Protein AF-A0A9K3DBN7-F1 (afdb_monomer)

Organism: NCBI:txid797122

InterPro domains:
  IPR000719 Protein kinase domain [PF00069] (1-78)
  IPR000719 Protein kinase domain [PS50011] (1-78)
  IPR011009 Protein kinase-like domain superfamily [SSF56112] (1-80)
  IPR030616 Aurora kinase-like [PTHR24350] (1-78)

Nearest PDB structures (foldseek):
  6vpi-assembly1_A-2  TM=9.492E-01  e=8.556E-06  Homo sapiens
  3o51-assembly1_A  TM=9.232E-01  e=8.556E-06  Homo sapiens
  8guw-assembly1_C  TM=9.377E-01  e=1.598E-05  Homo sapiens
  3dj5-assembly1_A  TM=9.490E-01  e=2.006E-05  Mus musculus
  8r4v-assembly1_A  TM=9.661E-01  e=1.736E-04  Homo sapiens

Secondary structure (DSSP, 8-state):
--HHHHHHHHHHHHHHHHHSS-TT--SSHHHHHHHHHHT-----TTS-HHHHHHHHHHT-S-TTTSPPHHHHHTSHHHHSTTSS---

Solvent-accessible surface area (backbone atoms only — not comparable to full-atom values): 5271 Å² total; per-residue (Å²): 141,53,74,56,56,57,43,30,54,48,21,47,51,52,42,24,74,75,67,76,45,67,66,49,77,52,99,44,69,68,57,23,51,50,32,52,66,68,39,62,66,86,78,65,87,90,52,55,68,50,55,51,52,51,36,53,42,29,46,42,64,48,63,85,76,32,71,51,73,73,58,53,69,69,32,67,54,69,68,60,75,78,74,87,78,84,126

Foldseek 3Di:
DDQLVVLLVVLQVLCCVVPVDGQQDDPDPVSSVVCLQVLDGDDDPPDDPQSVVSSSLSSDNDSVSRDGPVVSCVGPVVVPPPPPPDD

Structure (mmCIF, N/CA/C/O backbone):
data_AF-A0A9K3DBN7-F1
#
_entry.id   AF-A0A9K3DBN7-F1
#
loop_
_atom_site.group_PDB
_atom_site.id
_atom_site.type_symbol
_atom_site.label_atom_id
_atom_site.label_alt_id
_atom_site.label_comp_id
_atom_site.label_asym_id
_atom_site.label_entity_id
_atom_site.label_seq_id
_atom_site.pdbx_PDB_ins_code
_atom_site.Cartn_x
_atom_site.Cartn_y
_atom_site.Cartn_z
_atom_site.occupancy
_atom_site.B_iso_or_equiv
_atom_site.auth_seq_id
_atom_site.auth_comp_id
_atom_site.auth_asym_id
_atom_site.auth_atom_id
_atom_site.pdbx_PDB_model_num
ATOM 1 N N . TYR A 1 1 ? 10.131 -15.501 5.740 1.00 50.38 1 TYR A N 1
ATOM 2 C CA . TYR A 1 1 ? 8.666 -15.396 5.830 1.00 50.38 1 TYR A CA 1
ATOM 3 C C . TYR A 1 1 ? 8.325 -14.627 7.084 1.00 50.38 1 TYR A C 1
ATOM 5 O O . TYR A 1 1 ? 8.723 -15.049 8.162 1.00 50.38 1 TYR A O 1
ATOM 13 N N . THR A 1 2 ? 7.706 -13.461 6.936 1.00 77.19 2 THR A N 1
ATOM 14 C CA . THR A 1 2 ? 7.333 -12.586 8.053 1.00 77.19 2 THR A CA 1
ATOM 15 C C . THR A 1 2 ? 5.877 -12.177 7.880 1.00 77.19 2 THR A C 1
ATOM 17 O O . THR A 1 2 ? 5.421 -12.001 6.754 1.00 77.19 2 THR A O 1
ATOM 20 N N . GLN A 1 3 ? 5.169 -11.985 8.992 1.00 83.25 3 GLN A N 1
ATOM 21 C CA . GLN A 1 3 ? 3.766 -11.553 9.020 1.00 83.25 3 GLN A CA 1
ATOM 22 C C . GLN A 1 3 ? 3.504 -10.309 8.146 1.00 83.25 3 GLN A C 1
ATOM 24 O O . GLN A 1 3 ? 2.446 -10.178 7.543 1.00 83.25 3 GLN A O 1
ATOM 29 N N . ALA A 1 4 ? 4.490 -9.415 8.022 1.00 84.00 4 ALA A N 1
ATOM 30 C CA . ALA A 1 4 ? 4.406 -8.221 7.180 1.00 84.00 4 ALA A CA 1
ATOM 31 C C . ALA A 1 4 ? 4.282 -8.517 5.671 1.00 84.00 4 ALA A C 1
ATOM 33 O O . ALA A 1 4 ? 3.757 -7.682 4.933 1.00 84.00 4 ALA A O 1
ATOM 34 N N . VAL A 1 5 ? 4.775 -9.667 5.195 1.00 87.38 5 VAL A N 1
ATOM 35 C CA . VAL A 1 5 ? 4.617 -10.100 3.795 1.00 87.38 5 VAL A CA 1
ATOM 36 C C . VAL A 1 5 ? 3.187 -10.574 3.547 1.00 87.38 5 VAL A C 1
ATOM 38 O O . VAL A 1 5 ? 2.593 -10.182 2.547 1.00 87.38 5 VAL A O 1
ATOM 41 N N . ASP A 1 6 ? 2.612 -11.338 4.480 1.00 90.06 6 ASP A N 1
ATOM 42 C CA . ASP A 1 6 ? 1.226 -11.815 4.377 1.00 90.06 6 ASP A CA 1
ATOM 43 C C . ASP A 1 6 ? 0.231 -10.649 4.388 1.00 90.06 6 ASP A C 1
ATOM 45 O O . ASP A 1 6 ? -0.734 -10.636 3.630 1.00 90.06 6 ASP A O 1
ATOM 49 N N . LEU A 1 7 ? 0.497 -9.622 5.198 1.00 91.31 7 LEU A N 1
ATOM 50 C CA . LEU A 1 7 ? -0.322 -8.410 5.253 1.00 91.31 7 LEU A CA 1
ATOM 51 C C . LEU A 1 7 ? -0.238 -7.574 3.971 1.00 91.31 7 LEU A C 1
ATOM 53 O O . LEU A 1 7 ? -1.240 -7.012 3.537 1.00 91.31 7 LEU A O 1
ATOM 57 N N . TRP A 1 8 ? 0.926 -7.538 3.323 1.00 91.62 8 TRP A N 1
ATOM 58 C CA . TRP A 1 8 ? 1.057 -6.894 2.017 1.00 91.62 8 TRP A CA 1
ATOM 59 C C . TRP A 1 8 ? 0.283 -7.657 0.937 1.00 91.62 8 TRP A C 1
ATOM 61 O O . TRP A 1 8 ? -0.461 -7.056 0.164 1.00 91.62 8 TRP A O 1
ATOM 71 N N . ALA A 1 9 ? 0.380 -8.991 0.931 1.00 91.38 9 ALA A N 1
ATOM 72 C CA . ALA A 1 9 ? -0.411 -9.830 0.035 1.00 91.38 9 ALA A CA 1
ATOM 73 C C . ALA A 1 9 ? -1.921 -9.656 0.276 1.00 91.38 9 ALA A C 1
ATOM 75 O O . ALA A 1 9 ? -2.688 -9.565 -0.681 1.00 91.38 9 ALA A O 1
ATOM 76 N N . LEU A 1 10 ? -2.344 -9.525 1.538 1.00 92.25 10 LEU A N 1
ATOM 77 C CA . LEU A 1 10 ? -3.725 -9.208 1.901 1.00 92.25 10 LEU A CA 1
ATOM 78 C C . LEU A 1 10 ? -4.169 -7.857 1.324 1.00 92.25 10 LEU A C 1
ATOM 80 O O . LEU A 1 10 ? -5.274 -7.768 0.798 1.00 92.25 10 LEU A O 1
ATOM 84 N N . GLY A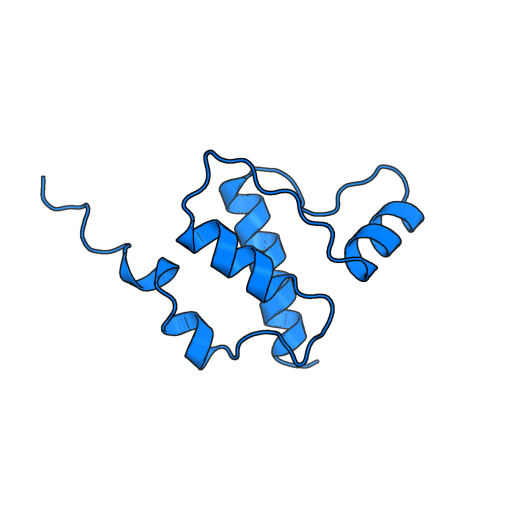 1 11 ? -3.315 -6.831 1.373 1.00 92.50 11 GLY A N 1
ATOM 85 C CA . GLY A 1 11 ? -3.582 -5.529 0.755 1.00 92.50 11 GLY A CA 1
ATOM 86 C C . GLY A 1 11 ? -3.789 -5.628 -0.757 1.00 92.50 11 GLY A C 1
ATOM 87 O O . GLY A 1 11 ? -4.733 -5.043 -1.288 1.00 92.50 11 GLY A O 1
ATOM 88 N N . CYS A 1 12 ? -2.965 -6.426 -1.443 1.00 92.75 12 CYS A N 1
ATOM 89 C CA . CYS A 1 12 ? -3.107 -6.674 -2.879 1.00 92.75 12 CYS A CA 1
ATOM 90 C C . CYS A 1 12 ? -4.445 -7.346 -3.210 1.00 92.75 12 CYS A C 1
ATOM 92 O O . CYS A 1 12 ? -5.153 -6.884 -4.104 1.00 92.75 12 CYS A O 1
ATOM 94 N N . VAL A 1 13 ? -4.815 -8.390 -2.461 1.00 92.94 13 VAL A N 1
ATOM 95 C CA . VAL A 1 13 ? -6.092 -9.099 -2.646 1.00 92.94 13 VAL A CA 1
ATOM 96 C C . VAL A 1 13 ? -7.278 -8.189 -2.326 1.00 92.94 13 VAL A C 1
ATOM 98 O O . VAL A 1 13 ? -8.246 -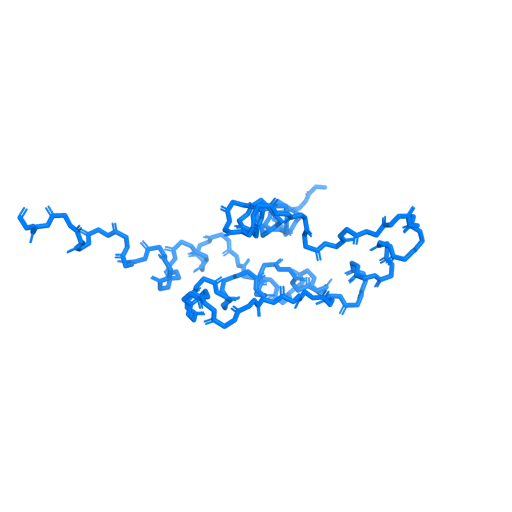8.163 -3.076 1.00 92.94 13 VAL A O 1
ATOM 101 N N . ALA A 1 14 ? -7.213 -7.404 -1.248 1.00 91.31 14 ALA A N 1
ATOM 102 C CA . ALA A 1 14 ? -8.276 -6.469 -0.884 1.00 91.31 14 ALA A CA 1
ATOM 103 C C . ALA A 1 14 ? -8.499 -5.402 -1.967 1.00 91.31 14 ALA A C 1
ATOM 105 O O . ALA A 1 14 ? -9.644 -5.119 -2.321 1.00 91.31 14 ALA A O 1
ATOM 106 N N . TYR A 1 15 ? -7.420 -4.852 -2.535 1.00 92.31 15 TYR A N 1
ATOM 107 C CA . TYR A 1 15 ? -7.513 -3.932 -3.668 1.00 92.31 15 TYR A CA 1
ATOM 108 C C . TYR A 1 15 ? -8.154 -4.607 -4.884 1.00 92.31 15 TYR A C 1
ATOM 110 O O . TYR A 1 15 ? -9.056 -4.041 -5.495 1.00 92.31 15 TYR A O 1
ATOM 118 N N . GLU A 1 16 ? -7.739 -5.828 -5.218 1.00 92.62 16 GLU A N 1
ATOM 119 C CA . GLU A 1 16 ? -8.286 -6.563 -6.360 1.00 92.62 16 GLU A CA 1
ATOM 120 C C . GLU A 1 16 ? -9.779 -6.877 -6.194 1.00 92.62 16 GLU A C 1
ATOM 122 O O . GLU A 1 16 ? -10.541 -6.726 -7.145 1.00 92.62 16 GLU A O 1
ATOM 127 N N . LEU A 1 17 ? -10.225 -7.222 -4.985 1.00 90.44 17 LEU A N 1
ATOM 128 C CA . LEU A 1 17 ? -11.639 -7.468 -4.691 1.00 90.44 17 LEU A CA 1
ATOM 129 C C . LEU A 1 17 ? -12.504 -6.208 -4.820 1.00 90.44 17 LEU A C 1
ATOM 131 O O . LEU A 1 17 ? -13.656 -6.305 -5.234 1.00 90.44 17 LEU A O 1
ATOM 135 N N . LEU A 1 18 ? -11.965 -5.039 -4.470 1.00 88.19 18 LEU A N 1
ATOM 136 C CA . LEU A 1 18 ? -12.698 -3.771 -4.537 1.00 88.19 18 LEU A CA 1
ATOM 137 C C . LEU A 1 18 ? -12.669 -3.147 -5.937 1.00 88.19 18 LEU A C 1
ATOM 139 O O . LEU A 1 18 ? -13.650 -2.542 -6.357 1.00 88.19 18 LEU A O 1
ATOM 143 N N . MET A 1 19 ? -11.557 -3.289 -6.659 1.00 88.06 19 MET A N 1
ATOM 144 C CA . MET A 1 19 ? -11.315 -2.586 -7.925 1.00 88.06 19 MET A CA 1
ATOM 145 C C . MET A 1 19 ? -11.442 -3.484 -9.157 1.00 88.06 19 MET A C 1
ATOM 147 O O . MET A 1 19 ? -11.476 -2.979 -10.278 1.00 88.06 19 MET A O 1
ATOM 151 N N . GLY A 1 20 ? -11.424 -4.807 -8.980 1.00 88.12 20 GLY A N 1
ATOM 152 C CA . GLY A 1 20 ? -11.398 -5.785 -10.071 1.00 88.12 20 GLY A CA 1
ATOM 153 C C . GLY A 1 20 ? -10.104 -5.781 -10.896 1.00 88.12 20 GLY A C 1
ATOM 154 O O . GLY A 1 20 ? -10.070 -6.355 -11.983 1.00 88.12 20 GLY A O 1
ATOM 155 N N . ARG A 1 21 ? -9.047 -5.107 -10.427 1.00 87.50 21 ARG A N 1
ATOM 156 C CA . ARG A 1 21 ? -7.743 -5.007 -11.101 1.00 87.50 21 ARG A CA 1
ATOM 157 C C . ARG A 1 21 ? -6.606 -5.011 -10.086 1.00 87.50 21 ARG A C 1
ATOM 159 O O . ARG A 1 21 ? -6.801 -4.606 -8.946 1.00 87.50 21 ARG A O 1
ATOM 166 N N . SER A 1 22 ? -5.412 -5.417 -10.513 1.00 88.31 22 SER A N 1
ATOM 167 C CA . SER A 1 22 ? -4.221 -5.420 -9.654 1.00 88.31 22 SER A CA 1
ATOM 168 C C . SER A 1 22 ? -3.722 -3.991 -9.363 1.00 88.31 22 SER A C 1
ATOM 170 O O . SER A 1 22 ? -3.741 -3.154 -10.271 1.00 88.31 22 SER A O 1
ATOM 172 N N . PRO A 1 23 ? -3.242 -3.701 -8.134 1.00 86.62 23 PRO A N 1
ATOM 173 C CA . PRO A 1 23 ? -2.792 -2.360 -7.741 1.00 86.62 23 PRO A CA 1
ATOM 174 C C . PRO A 1 23 ? -1.558 -1.853 -8.500 1.00 86.62 23 PRO A C 1
ATOM 176 O O . PRO A 1 23 ? -1.402 -0.646 -8.648 1.00 86.62 23 PRO A O 1
ATOM 179 N N . PHE A 1 24 ? -0.699 -2.749 -8.998 1.00 87.56 24 PHE A N 1
ATOM 180 C CA . PHE A 1 24 ? 0.584 -2.396 -9.627 1.00 87.56 24 PHE A CA 1
ATOM 181 C C . PHE A 1 24 ? 0.716 -2.907 -11.068 1.00 87.56 24 PHE A C 1
ATO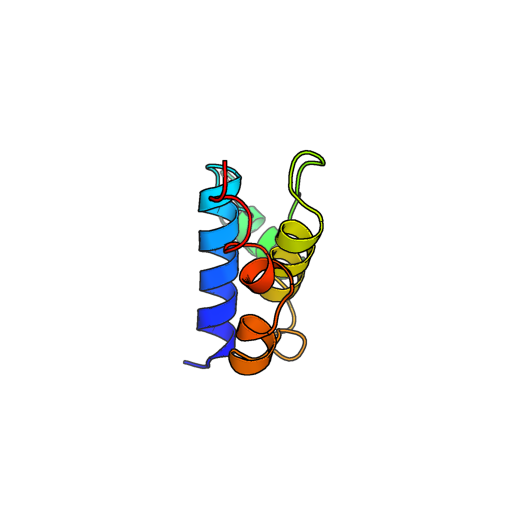M 183 O O . PHE A 1 24 ? 1.824 -3.118 -11.554 1.00 87.56 24 PHE A O 1
ATOM 190 N N . TYR A 1 25 ? -0.398 -3.152 -11.761 1.00 83.56 25 TYR A N 1
ATOM 191 C CA . TYR A 1 25 ? -0.352 -3.729 -13.103 1.00 83.56 25 TYR A CA 1
ATOM 192 C C . TYR A 1 25 ? 0.356 -2.810 -14.110 1.00 83.56 25 TYR A C 1
ATOM 194 O O . TYR A 1 25 ? -0.074 -1.683 -14.354 1.00 83.56 25 TYR A O 1
ATOM 202 N N . SER A 1 26 ? 1.397 -3.335 -14.755 1.00 84.06 26 SER A N 1
ATOM 203 C CA . SER A 1 26 ? 2.043 -2.728 -15.914 1.00 84.06 26 SER A CA 1
ATOM 204 C C . SER A 1 26 ? 2.437 -3.814 -16.922 1.00 84.06 26 SER A C 1
ATOM 206 O O . SER A 1 26 ? 2.793 -4.921 -16.511 1.00 84.06 26 SER A O 1
ATOM 208 N N . PRO A 1 27 ? 2.405 -3.532 -18.239 1.00 85.94 27 PRO A N 1
ATOM 209 C CA . PRO A 1 27 ? 2.895 -4.463 -19.257 1.00 85.94 27 PRO A CA 1
ATOM 210 C C . PRO A 1 27 ? 4.402 -4.745 -19.150 1.00 85.94 27 PRO A C 1
ATOM 212 O O . PRO A 1 27 ? 4.864 -5.761 -19.665 1.00 85.94 27 PRO A O 1
ATOM 215 N N . ASP A 1 28 ? 5.165 -3.870 -18.489 1.00 91.31 28 ASP A N 1
ATOM 216 C CA . ASP A 1 28 ? 6.590 -4.066 -18.223 1.00 91.31 28 ASP A CA 1
ATOM 217 C C . ASP A 1 28 ? 6.814 -4.524 -16.763 1.00 91.31 28 ASP A C 1
ATOM 219 O O . ASP A 1 28 ? 6.459 -3.800 -15.820 1.00 91.31 28 ASP A O 1
ATOM 223 N N . PRO A 1 29 ? 7.428 -5.703 -16.538 1.00 88.44 29 PRO A N 1
ATOM 224 C CA . PRO A 1 29 ? 7.805 -6.167 -15.206 1.00 88.44 29 PRO A CA 1
ATOM 225 C C . PRO A 1 29 ? 8.705 -5.190 -14.440 1.00 88.44 29 PRO A C 1
ATOM 227 O O . PRO A 1 29 ? 8.581 -5.082 -13.219 1.00 88.44 29 PRO A O 1
ATOM 230 N N . ALA A 1 30 ? 9.587 -4.456 -15.127 1.00 90.19 30 ALA A N 1
ATOM 231 C CA . ALA A 1 30 ? 10.463 -3.480 -14.481 1.00 90.19 30 ALA A CA 1
ATOM 232 C C . ALA A 1 30 ? 9.659 -2.303 -13.912 1.00 90.19 30 ALA A C 1
ATOM 234 O 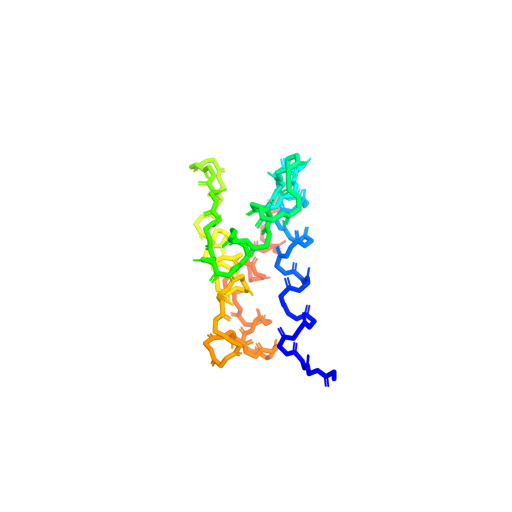O . ALA A 1 30 ? 9.879 -1.895 -12.772 1.00 90.19 30 ALA A O 1
ATOM 235 N N . MET A 1 31 ? 8.674 -1.816 -14.669 1.00 88.12 31 MET A N 1
ATOM 236 C CA . MET A 1 31 ? 7.746 -0.776 -14.219 1.00 88.12 31 MET A CA 1
ATOM 237 C C . MET A 1 31 ? 6.874 -1.260 -13.059 1.00 88.12 31 MET A C 1
ATOM 239 O O . MET A 1 31 ? 6.708 -0.536 -12.084 1.00 88.12 31 MET A O 1
ATOM 243 N N . THR A 1 32 ? 6.380 -2.501 -13.117 1.00 88.44 32 THR A N 1
ATOM 244 C CA . THR A 1 32 ? 5.632 -3.119 -12.005 1.00 88.44 32 THR A CA 1
ATOM 245 C C . THR A 1 32 ? 6.467 -3.120 -10.724 1.00 88.44 32 THR A C 1
ATOM 247 O O . THR A 1 32 ? 6.002 -2.698 -9.667 1.00 88.44 32 THR A O 1
ATOM 250 N N . TYR A 1 33 ? 7.731 -3.542 -10.818 1.00 87.94 33 TYR A N 1
ATOM 251 C CA . TYR A 1 33 ? 8.650 -3.546 -9.683 1.00 87.94 33 TYR A CA 1
ATOM 252 C C . TYR A 1 33 ? 8.900 -2.134 -9.139 1.00 87.94 33 TYR A C 1
ATOM 254 O O . TYR A 1 33 ? 8.865 -1.928 -7.928 1.00 87.94 33 TYR A O 1
ATOM 262 N N . GLN A 1 34 ? 9.080 -1.143 -10.015 1.00 89.19 34 GLN A N 1
ATOM 263 C CA . GLN A 1 34 ? 9.227 0.256 -9.609 1.00 89.19 34 GLN A CA 1
ATOM 264 C C . GLN A 1 34 ? 7.982 0.790 -8.894 1.00 89.19 34 GLN A C 1
ATOM 266 O O . GLN A 1 34 ? 8.122 1.451 -7.869 1.00 89.19 34 GLN A O 1
ATOM 271 N N . SER A 1 35 ? 6.777 0.475 -9.374 1.00 87.50 35 SER A N 1
ATOM 272 C CA . SER A 1 35 ? 5.525 0.869 -8.718 1.00 87.50 35 SER A CA 1
ATOM 273 C C . SER A 1 35 ? 5.373 0.231 -7.336 1.00 87.50 35 SER A C 1
ATOM 275 O O . SER A 1 35 ? 4.981 0.913 -6.390 1.00 87.50 35 SER A O 1
ATOM 277 N N . ILE A 1 36 ? 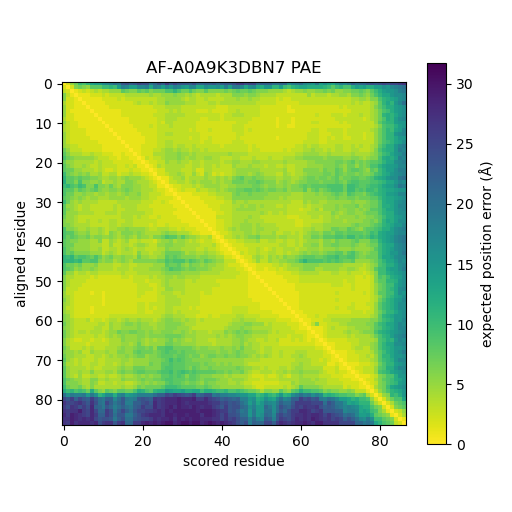5.760 -1.042 -7.192 1.00 88.69 36 ILE A N 1
ATOM 278 C CA . ILE A 1 36 ? 5.789 -1.732 -5.893 1.00 88.69 36 ILE A CA 1
ATOM 279 C C . ILE A 1 36 ? 6.770 -1.041 -4.940 1.00 88.69 36 ILE A C 1
ATOM 281 O O . ILE A 1 36 ? 6.422 -0.776 -3.791 1.00 88.69 36 ILE A O 1
ATOM 285 N N . MET A 1 37 ? 7.982 -0.719 -5.403 1.00 87.19 37 MET A N 1
ATOM 286 C CA . MET A 1 37 ? 8.982 -0.027 -4.580 1.00 87.19 37 MET A CA 1
ATOM 287 C C . MET A 1 37 ? 8.558 1.395 -4.203 1.00 87.19 37 MET A C 1
ATOM 289 O O . MET A 1 37 ? 8.872 1.853 -3.107 1.00 87.19 37 MET A O 1
ATOM 293 N N . ALA A 1 38 ? 7.856 2.089 -5.098 1.00 87.06 38 ALA A N 1
ATOM 294 C CA . ALA A 1 38 ? 7.346 3.432 -4.858 1.00 87.06 38 ALA A CA 1
ATOM 295 C C . ALA A 1 38 ? 6.112 3.451 -3.939 1.00 87.06 38 ALA A C 1
ATOM 297 O O . ALA A 1 38 ? 5.805 4.498 -3.376 1.00 87.06 38 ALA A O 1
ATOM 298 N N . GLY A 1 39 ? 5.392 2.330 -3.804 1.00 84.19 39 GLY A N 1
ATOM 299 C CA . GLY A 1 39 ? 4.109 2.284 -3.095 1.00 84.19 39 GLY A CA 1
ATOM 300 C C . GLY A 1 39 ? 3.019 3.098 -3.790 1.00 84.19 39 GLY A C 1
ATOM 301 O O . GLY A 1 39 ? 2.087 3.571 -3.143 1.00 84.19 39 GLY A O 1
ATOM 302 N N . SER A 1 40 ? 3.139 3.313 -5.103 1.00 82.69 40 SER A N 1
ATOM 303 C CA . SER A 1 40 ? 2.221 4.158 -5.863 1.00 82.69 40 SER A CA 1
ATOM 304 C C . SER A 1 40 ? 0.933 3.406 -6.204 1.00 82.69 40 SER A C 1
ATOM 306 O O . SER A 1 40 ? 0.791 2.826 -7.278 1.00 82.69 40 SER A O 1
ATOM 308 N N . VAL A 1 41 ? -0.022 3.430 -5.275 1.00 87.25 41 VAL A N 1
ATOM 309 C CA . VAL A 1 41 ? -1.357 2.840 -5.442 1.00 87.25 41 VAL A CA 1
ATOM 310 C C . VAL A 1 41 ? -2.374 3.943 -5.706 1.00 87.25 41 VAL A C 1
ATOM 312 O O . VAL A 1 41 ? -2.478 4.902 -4.946 1.00 87.25 41 VAL A O 1
ATOM 315 N N . THR A 1 42 ? -3.157 3.806 -6.775 1.00 86.94 42 THR A N 1
ATOM 316 C CA . THR A 1 42 ? -4.259 4.730 -7.074 1.00 86.94 42 THR A CA 1
ATOM 317 C C . THR A 1 42 ? -5.586 4.130 -6.630 1.00 86.94 42 THR A C 1
ATOM 319 O O . THR A 1 42 ? -5.980 3.062 -7.107 1.00 86.94 42 THR A O 1
ATOM 322 N N . ILE A 1 43 ? -6.289 4.840 -5.750 1.00 87.12 43 ILE A N 1
ATOM 323 C CA . ILE A 1 43 ? -7.617 4.479 -5.249 1.00 87.12 43 ILE A CA 1
ATOM 324 C C . ILE A 1 43 ? -8.618 5.514 -5.793 1.00 87.12 43 ILE A C 1
ATOM 326 O O . ILE A 1 43 ? -8.380 6.707 -5.614 1.00 87.12 43 ILE A O 1
ATOM 330 N N . PRO A 1 44 ? -9.683 5.101 -6.505 1.00 86.12 44 PRO A N 1
ATOM 331 C CA . PRO A 1 44 ? -10.725 6.011 -6.968 1.00 86.12 44 PRO A CA 1
ATOM 332 C C . PRO A 1 44 ? -11.561 6.551 -5.798 1.00 86.12 44 PRO A C 1
ATOM 334 O O . PRO A 1 44 ? -11.677 5.909 -4.756 1.00 86.12 44 PRO A O 1
ATOM 337 N N . GLU A 1 45 ? -12.172 7.719 -5.998 1.00 84.44 45 GLU A N 1
ATOM 338 C CA . GLU A 1 45 ? -12.968 8.425 -4.978 1.00 84.44 45 GLU A CA 1
ATOM 339 C C . GLU A 1 45 ? -14.247 7.673 -4.567 1.00 84.44 45 GLU A C 1
ATOM 341 O O . GLU A 1 45 ? -14.783 7.913 -3.490 1.00 84.44 45 GLU A O 1
ATOM 346 N N . ASP A 1 46 ? -14.702 6.725 -5.391 1.00 86.38 46 ASP A N 1
ATOM 347 C CA . ASP A 1 46 ? -15.898 5.911 -5.138 1.00 86.38 46 ASP A CA 1
ATOM 348 C C . ASP A 1 46 ? -15.714 4.885 -4.003 1.00 86.38 46 ASP A C 1
ATOM 350 O O . ASP A 1 46 ? -16.675 4.250 -3.560 1.00 86.38 46 ASP A O 1
ATOM 354 N N . VAL A 1 47 ? -14.482 4.682 -3.530 1.00 86.38 47 VAL A N 1
ATOM 355 C CA . VAL A 1 47 ? -14.179 3.735 -2.454 1.00 86.38 47 VAL A CA 1
ATOM 356 C C . VAL A 1 47 ? -14.305 4.410 -1.098 1.00 86.38 47 VAL A C 1
ATOM 358 O O . VAL A 1 47 ? -13.815 5.514 -0.881 1.00 86.38 47 VAL A O 1
ATOM 361 N N . SER A 1 48 ? -14.934 3.711 -0.149 1.00 89.19 48 SER A N 1
ATOM 362 C CA . SER A 1 48 ? -15.069 4.207 1.222 1.00 89.19 48 SER A CA 1
ATOM 363 C C . SER A 1 48 ? -13.706 4.582 1.804 1.00 89.19 48 SER A C 1
ATOM 365 O O . SER A 1 48 ? -12.748 3.813 1.671 1.00 89.19 48 SER A O 1
ATOM 367 N N . THR A 1 49 ? -13.649 5.703 2.518 1.00 89.56 49 THR A N 1
ATOM 368 C CA . THR A 1 49 ? -12.430 6.207 3.167 1.00 89.56 49 THR A CA 1
ATOM 369 C C . THR A 1 49 ? -11.744 5.145 4.023 1.00 89.56 49 THR A C 1
ATOM 371 O O . THR A 1 49 ? -10.530 4.998 3.950 1.00 89.56 49 THR A O 1
ATOM 374 N N . ASP A 1 50 ? -12.517 4.339 4.755 1.00 90.25 50 ASP A N 1
ATOM 375 C CA . ASP A 1 50 ? -11.992 3.286 5.632 1.00 90.25 50 ASP A CA 1
ATOM 376 C C . ASP A 1 50 ? -11.326 2.143 4.852 1.00 90.25 50 ASP A C 1
ATOM 378 O O . ASP A 1 50 ? -10.345 1.557 5.308 1.00 90.25 50 ASP A O 1
ATOM 382 N N . ALA A 1 51 ? -11.853 1.805 3.673 1.00 89.62 51 ALA A N 1
ATOM 383 C CA . ALA A 1 51 ? -11.257 0.794 2.802 1.00 89.62 51 ALA A CA 1
ATOM 384 C C . ALA A 1 51 ? -9.987 1.320 2.131 1.00 89.62 51 ALA A C 1
ATOM 386 O O . ALA A 1 51 ? -8.996 0.598 2.029 1.00 89.62 51 ALA A O 1
ATOM 387 N N . ALA A 1 52 ? -10.015 2.583 1.697 1.00 91.06 52 ALA A N 1
ATOM 388 C CA . ALA A 1 52 ? -8.859 3.246 1.116 1.00 91.06 52 ALA A CA 1
ATOM 389 C C . ALA A 1 52 ? -7.699 3.313 2.121 1.00 91.06 52 ALA A C 1
ATOM 391 O O . ALA A 1 52 ? -6.583 2.907 1.800 1.00 91.06 52 ALA A O 1
ATOM 392 N N . ASP A 1 53 ? -7.983 3.738 3.353 1.00 91.75 53 ASP A N 1
ATOM 393 C CA . ASP A 1 53 ? -7.014 3.825 4.448 1.00 91.75 53 ASP A CA 1
ATOM 394 C C . ASP A 1 53 ? -6.403 2.460 4.799 1.00 91.75 53 ASP A C 1
ATOM 396 O O . ASP A 1 53 ? -5.179 2.322 4.904 1.00 91.75 53 ASP A O 1
ATOM 400 N N . LEU A 1 54 ? -7.237 1.414 4.867 1.00 91.75 54 LEU A N 1
ATOM 401 C CA . LEU A 1 54 ? -6.775 0.046 5.097 1.00 91.75 54 LEU A CA 1
ATOM 402 C C . LEU A 1 54 ? -5.806 -0.418 4.001 1.00 91.75 54 LEU A C 1
ATOM 404 O O . LEU A 1 54 ? -4.738 -0.951 4.302 1.00 91.75 54 LEU A O 1
ATOM 408 N N . ILE A 1 55 ? -6.173 -0.230 2.731 1.00 92.19 55 ILE A N 1
ATOM 409 C CA . ILE A 1 55 ? -5.355 -0.657 1.591 1.00 92.19 55 ILE A CA 1
ATOM 410 C C . ILE A 1 55 ? -4.018 0.088 1.573 1.00 92.19 55 ILE A C 1
ATOM 412 O O . ILE A 1 55 ? -2.977 -0.549 1.409 1.00 92.19 55 ILE A O 1
ATOM 416 N N . LEU A 1 56 ? -4.030 1.412 1.751 1.00 91.44 56 LEU A N 1
ATOM 417 C CA . LEU A 1 56 ? -2.812 2.227 1.742 1.00 91.44 56 LEU A CA 1
ATOM 418 C C . LEU A 1 56 ? -1.870 1.829 2.882 1.00 91.44 56 LEU A C 1
ATOM 420 O O . LEU A 1 56 ? -0.670 1.688 2.660 1.00 91.44 56 LEU A O 1
ATOM 424 N N . SER A 1 57 ? -2.417 1.548 4.065 1.00 91.38 57 SER A N 1
ATOM 425 C CA . SER A 1 57 ? -1.643 1.085 5.222 1.00 91.38 57 SER A CA 1
ATOM 426 C C . SER A 1 57 ? -1.010 -0.297 5.008 1.00 91.38 57 SER A C 1
ATOM 428 O O . SER A 1 57 ? 0.097 -0.565 5.476 1.00 91.38 57 SER A O 1
ATOM 430 N N . LEU A 1 58 ? -1.703 -1.201 4.307 1.00 91.31 58 LEU A N 1
ATOM 431 C CA . LEU A 1 58 ? -1.206 -2.547 3.996 1.00 91.31 58 LEU A CA 1
ATOM 432 C C . LEU A 1 58 ? -0.155 -2.554 2.880 1.00 91.31 58 LEU A C 1
ATOM 434 O O . LEU A 1 58 ? 0.782 -3.358 2.916 1.00 91.31 58 LEU A O 1
ATOM 438 N N . LEU A 1 59 ? -0.310 -1.669 1.894 1.00 92.06 59 LEU A N 1
ATOM 439 C CA . LEU A 1 59 ? 0.565 -1.552 0.727 1.00 92.06 59 LEU A CA 1
ATOM 440 C C . LEU A 1 59 ? 1.735 -0.578 0.935 1.00 92.06 59 LEU A C 1
ATOM 442 O O . LEU A 1 59 ? 2.428 -0.248 -0.027 1.00 9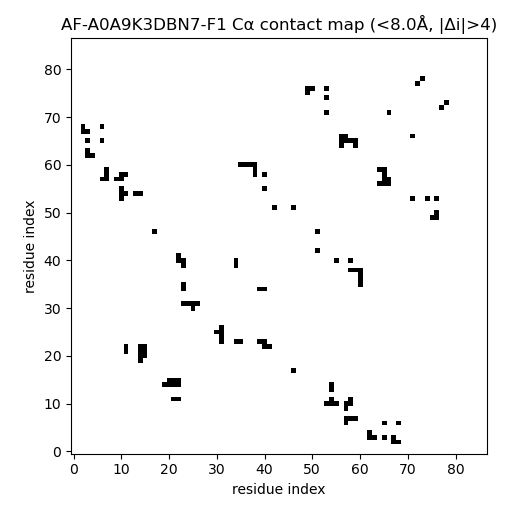2.06 59 LEU A O 1
ATOM 446 N N . ASP A 1 60 ? 2.011 -0.186 2.182 1.00 90.38 60 ASP A N 1
ATOM 447 C CA . ASP A 1 60 ? 3.172 0.634 2.526 1.00 90.38 60 ASP A CA 1
ATOM 448 C C . ASP A 1 60 ? 4.490 -0.078 2.120 1.00 90.38 60 ASP A C 1
ATOM 450 O O . ASP A 1 60 ? 4.697 -1.261 2.459 1.00 90.38 60 ASP A O 1
ATOM 454 N N . PRO A 1 61 ? 5.406 0.599 1.394 1.00 86.94 61 PRO A N 1
ATOM 455 C CA . PRO A 1 61 ? 6.710 0.048 1.017 1.00 86.94 61 PRO A CA 1
ATOM 456 C C . PRO A 1 61 ? 7.548 -0.398 2.216 1.00 86.94 61 PRO A C 1
ATOM 458 O O . PRO A 1 61 ? 8.299 -1.372 2.130 1.00 86.94 61 PRO A O 1
ATOM 461 N N . SER A 1 62 ? 7.411 0.298 3.343 1.00 87.56 62 SER A N 1
ATOM 462 C CA . SER A 1 62 ? 8.120 0.036 4.583 1.00 87.56 62 SER A CA 1
ATOM 463 C C . SER A 1 62 ? 7.407 -1.057 5.388 1.00 87.56 62 SER A C 1
ATOM 465 O O . SER A 1 62 ? 6.334 -0.830 5.951 1.00 87.56 62 SER A O 1
ATOM 467 N N . PRO A 1 63 ? 7.998 -2.257 5.535 1.00 84.81 63 PRO A N 1
ATOM 468 C CA . PRO A 1 63 ? 7.366 -3.346 6.276 1.00 84.81 63 PRO A CA 1
ATOM 469 C C . PRO A 1 63 ? 7.196 -3.043 7.771 1.00 84.81 63 PRO A C 1
ATOM 471 O O . PRO A 1 63 ? 6.362 -3.673 8.412 1.00 84.81 63 PRO A O 1
ATOM 474 N N . SER A 1 64 ? 7.969 -2.105 8.331 1.00 85.81 64 SER A N 1
ATOM 475 C CA . SER A 1 64 ? 7.846 -1.678 9.730 1.00 85.81 64 SER A CA 1
ATOM 476 C C . SER A 1 64 ? 6.709 -0.686 9.968 1.00 85.81 64 SER A C 1
ATOM 478 O O . SER A 1 64 ? 6.271 -0.549 11.105 1.00 85.81 64 SER A O 1
ATOM 480 N N . SER A 1 65 ? 6.257 0.011 8.922 1.00 86.38 65 SER A N 1
ATOM 481 C CA . SER A 1 65 ? 5.118 0.934 8.995 1.00 86.38 65 SER A CA 1
ATOM 482 C C . SER A 1 65 ? 3.779 0.206 8.872 1.00 86.38 65 SER A C 1
ATOM 484 O O . SER A 1 65 ? 2.749 0.739 9.278 1.00 86.38 65 SER A O 1
ATOM 486 N N . ARG A 1 66 ? 3.789 -1.025 8.341 1.00 89.25 66 ARG A N 1
ATOM 487 C CA . ARG A 1 66 ? 2.579 -1.836 8.175 1.00 89.25 66 ARG A CA 1
ATOM 488 C C . ARG A 1 66 ? 1.962 -2.174 9.536 1.00 89.25 66 ARG A C 1
ATOM 490 O O . ARG A 1 66 ? 2.694 -2.508 10.473 1.00 89.25 66 ARG A O 1
ATOM 497 N N . PRO A 1 67 ? 0.622 -2.146 9.655 1.00 88.38 67 PRO A N 1
ATOM 498 C CA . PRO A 1 67 ? -0.051 -2.520 10.892 1.00 88.38 67 PRO A CA 1
ATOM 499 C C . PRO A 1 67 ? 0.231 -3.985 11.229 1.00 88.38 67 PRO A C 1
ATOM 501 O O . PRO A 1 67 ? 0.469 -4.801 10.347 1.00 88.38 67 PRO A O 1
ATOM 504 N N . SER A 1 68 ? 0.167 -4.354 12.504 1.00 88.00 68 SER A N 1
ATOM 505 C CA . SER A 1 68 ? 0.127 -5.766 12.886 1.00 88.00 68 SER A CA 1
ATOM 506 C C . SER A 1 68 ? -1.258 -6.356 12.605 1.00 88.00 68 SER A C 1
ATOM 508 O O . SER A 1 68 ? -2.253 -5.637 12.508 1.00 88.00 68 SER A O 1
ATOM 510 N N . LEU A 1 69 ? -1.356 -7.685 12.553 1.00 85.31 69 LEU A N 1
ATOM 511 C CA . LEU A 1 69 ? -2.641 -8.372 12.377 1.00 85.31 69 LEU A CA 1
ATOM 512 C C . LEU A 1 69 ? -3.658 -8.029 13.488 1.00 85.31 69 LEU A C 1
ATOM 514 O O . LEU A 1 69 ? -4.853 -7.928 13.225 1.00 85.31 69 LEU A O 1
ATOM 518 N N . SER A 1 70 ? -3.194 -7.803 14.721 1.00 85.38 70 SER A N 1
ATOM 519 C CA . SER A 1 70 ? -4.056 -7.381 15.832 1.00 85.38 70 SER A CA 1
ATOM 520 C C . SER A 1 70 ? -4.617 -5.969 15.635 1.00 85.38 70 SER A C 1
ATOM 522 O O . SER A 1 70 ? -5.812 -5.748 15.848 1.00 85.38 70 SER A O 1
ATOM 524 N N . SER A 1 71 ? -3.786 -5.029 15.178 1.00 85.88 71 SER A N 1
ATOM 525 C CA . SER A 1 71 ? -4.224 -3.673 14.831 1.00 85.88 71 SER A CA 1
ATOM 526 C C . SER A 1 71 ? -5.173 -3.676 13.633 1.00 85.88 71 SER A C 1
ATOM 528 O O . SER A 1 71 ? -6.192 -2.991 13.659 1.00 85.88 71 SER A O 1
ATOM 530 N N . LEU A 1 72 ? -4.891 -4.509 12.627 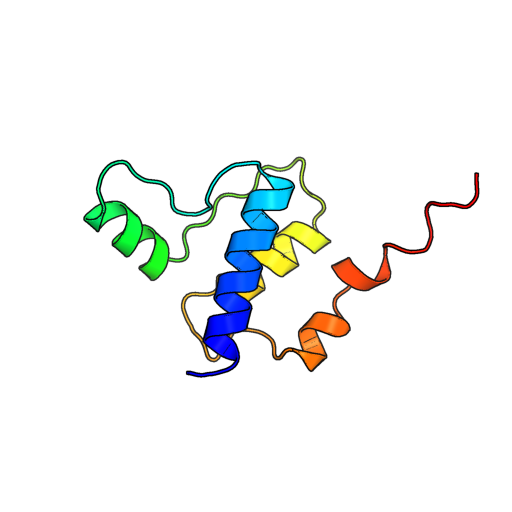1.00 87.19 72 LEU A N 1
ATOM 531 C CA . LEU A 1 72 ? -5.728 -4.679 11.440 1.00 87.19 72 LEU A CA 1
ATOM 532 C C . LEU A 1 72 ? -7.139 -5.162 11.794 1.00 87.19 72 LEU A C 1
ATOM 534 O O . LEU A 1 72 ? -8.119 -4.611 11.306 1.00 87.19 72 LEU A O 1
ATOM 538 N N . HIS A 1 73 ? -7.265 -6.144 12.688 1.00 84.00 73 HIS A N 1
ATOM 539 C CA . HIS A 1 73 ? -8.574 -6.647 13.116 1.00 84.00 73 HIS A CA 1
ATOM 540 C C . HIS A 1 73 ? -9.412 -5.586 13.852 1.00 84.00 73 HIS A C 1
ATOM 542 O O . HIS A 1 73 ? -10.638 -5.655 13.871 1.00 84.00 73 HIS A O 1
ATOM 548 N N . SER A 1 74 ? -8.753 -4.579 14.429 1.00 85.69 74 SER A N 1
ATOM 549 C CA . SER A 1 74 ? -9.399 -3.473 15.144 1.0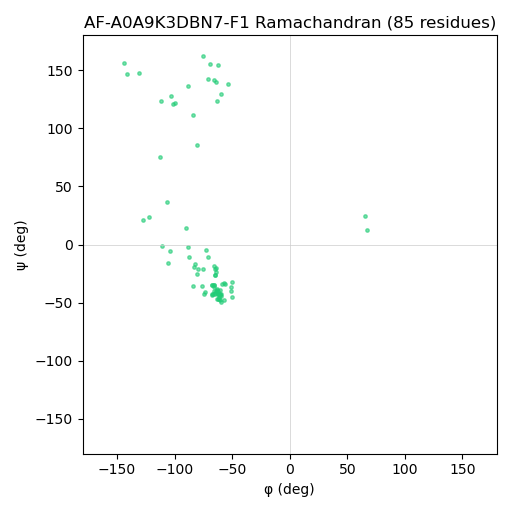0 85.69 74 SER A CA 1
ATOM 550 C C . SER A 1 74 ? -9.760 -2.296 14.223 1.00 85.69 74 SER A C 1
ATOM 552 O O . SER A 1 74 ? -10.336 -1.307 14.686 1.00 85.69 74 SER A O 1
ATOM 554 N N . HIS A 1 75 ? -9.422 -2.385 12.931 1.00 87.00 75 HIS A N 1
ATOM 555 C CA . HIS A 1 75 ? -9.589 -1.313 11.957 1.00 87.00 75 HIS A CA 1
ATOM 556 C C . HIS A 1 75 ? -11.075 -0.987 11.696 1.00 87.00 75 HIS A C 1
ATOM 558 O O . HIS A 1 75 ? -11.889 -1.914 11.600 1.00 87.00 75 HIS A O 1
ATOM 564 N N . PRO A 1 76 ? -11.452 0.299 11.526 1.00 86.38 76 PRO A N 1
ATOM 565 C CA . PRO A 1 76 ? -12.831 0.721 11.245 1.00 86.38 76 PRO A CA 1
ATOM 566 C C . PRO A 1 76 ? -13.499 -0.021 10.080 1.00 86.38 76 PRO A C 1
ATOM 568 O O . PRO A 1 76 ? -14.666 -0.398 10.190 1.00 86.38 76 PRO A O 1
ATOM 571 N N . PHE A 1 77 ? -12.726 -0.342 9.036 1.00 85.62 77 PHE A N 1
ATOM 572 C CA . PHE A 1 77 ? -13.179 -1.139 7.889 1.00 85.62 77 PHE A CA 1
ATOM 573 C C . PHE A 1 77 ? -13.879 -2.447 8.300 1.00 85.62 77 PHE A C 1
ATOM 575 O O . PHE A 1 77 ? -14.964 -2.753 7.813 1.00 85.62 77 PHE A O 1
ATOM 582 N N . PHE A 1 78 ? -13.308 -3.195 9.252 1.00 81.81 78 PHE A N 1
ATOM 583 C CA . PHE A 1 78 ? -13.890 -4.457 9.725 1.00 81.81 78 PHE A CA 1
ATOM 584 C C . PHE A 1 78 ? -14.982 -4.260 10.782 1.00 81.81 78 PHE A C 1
ATOM 586 O O . PHE A 1 78 ? -15.784 -5.161 11.020 1.00 81.81 78 PHE A O 1
ATOM 593 N N . ARG A 1 79 ? -15.063 -3.076 11.401 1.00 75.38 79 ARG A N 1
ATOM 594 C CA . ARG A 1 79 ? -16.079 -2.756 12.415 1.00 75.38 79 ARG A CA 1
ATOM 595 C C . ARG A 1 79 ? -17.430 -2.366 11.812 1.00 75.38 79 ARG A C 1
ATOM 597 O O . ARG A 1 79 ? -18.444 -2.537 12.482 1.00 75.38 79 ARG A O 1
ATOM 604 N N . CYS A 1 80 ? -17.464 -1.863 10.577 1.00 58.19 80 CYS A N 1
ATOM 605 C CA . CYS A 1 80 ? -18.690 -1.341 9.956 1.00 58.19 80 CYS A CA 1
ATOM 606 C C . CYS A 1 80 ? -19.535 -2.409 9.219 1.00 58.19 80 CYS A C 1
ATOM 608 O O . CYS A 1 80 ? -20.695 -2.176 8.888 1.00 58.19 80 CYS A O 1
ATOM 610 N N . SER A 1 81 ? -19.003 -3.620 9.013 1.00 53.47 81 SER A N 1
ATOM 611 C CA . SER A 1 81 ? -19.639 -4.664 8.189 1.00 53.47 81 SER A CA 1
ATOM 612 C C . SER A 1 81 ? -20.878 -5.347 8.802 1.00 53.47 81 SER A C 1
ATOM 614 O O . SER A 1 81 ? -21.488 -6.175 8.128 1.00 53.47 81 SER A O 1
ATOM 616 N N . VAL A 1 82 ? -21.275 -5.055 10.047 1.00 51.12 82 VAL A N 1
ATOM 617 C CA . VAL A 1 82 ? -22.335 -5.828 10.741 1.00 51.12 82 VAL A CA 1
ATOM 618 C C . VAL A 1 82 ? -23.642 -5.057 10.971 1.00 51.12 82 VAL A C 1
ATOM 620 O O . VAL A 1 82 ? -24.601 -5.629 11.481 1.00 51.12 82 VAL A O 1
ATOM 623 N N . SER A 1 83 ? -23.725 -3.784 10.573 1.00 43.50 83 SER A N 1
ATOM 624 C CA . SER A 1 83 ? -24.881 -2.932 10.913 1.00 43.50 83 SER A CA 1
ATOM 625 C C . SER A 1 83 ? -25.875 -2.702 9.767 1.00 43.50 83 SER A C 1
ATOM 627 O O . SER A 1 83 ? -26.921 -2.105 9.994 1.00 43.50 83 SER A O 1
ATOM 629 N N . CYS A 1 84 ? -25.587 -3.162 8.544 1.00 43.62 84 CYS A N 1
ATOM 630 C CA . CYS A 1 84 ? -26.423 -2.889 7.363 1.00 43.62 84 CYS A CA 1
ATOM 631 C C . CYS A 1 84 ? -27.246 -4.108 6.896 1.00 43.62 84 CYS A C 1
ATOM 633 O O . CYS A 1 84 ? -27.406 -4.340 5.703 1.00 43.62 84 CYS A O 1
ATOM 635 N N . LEU A 1 85 ? -27.737 -4.926 7.832 1.00 44.62 85 LEU A N 1
ATOM 636 C CA . LEU A 1 85 ? -28.649 -6.050 7.552 1.00 44.62 85 LEU A CA 1
ATOM 637 C C . LEU A 1 85 ? -29.927 -6.012 8.412 1.00 44.62 85 LEU A C 1
ATOM 639 O O . LEU A 1 85 ? -30.606 -7.021 8.567 1.00 44.62 85 LEU A O 1
ATOM 643 N N . SER A 1 86 ? -30.278 -4.842 8.9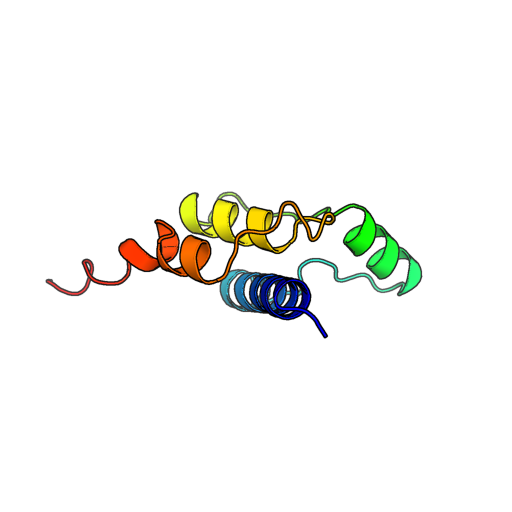49 1.00 42.50 86 SER A N 1
ATOM 644 C CA . SER A 1 86 ? -31.595 -4.585 9.540 1.00 42.50 86 SER A CA 1
ATOM 645 C C . SER A 1 86 ? -32.365 -3.570 8.692 1.00 42.50 86 SER A C 1
ATOM 647 O O . SER A 1 86 ? -32.464 -2.397 9.057 1.00 42.50 86 SER A O 1
ATOM 649 N N . LEU A 1 87 ? -32.869 -4.031 7.547 1.00 39.84 87 LEU A N 1
ATOM 650 C CA . LEU A 1 87 ? -34.042 -3.477 6.867 1.00 39.84 87 LEU A CA 1
ATOM 651 C C . LEU A 1 87 ? -35.046 -4.613 6.672 1.00 39.84 87 LEU A C 1
ATOM 653 O O . LEU A 1 87 ? -34.619 -5.670 6.156 1.00 39.84 87 LEU A O 1
#

Sequence (87 aa):
YTQAVDLWALGCVAYELLMGRSPFYSPDPAMTYQSIMAGSVTIPEDVSTDAADLILSLLDPSPSSRPSLSSLHSHPFFRCSVSCLSL

pLDDT: mean 83.71, std 12.84, range [39.84, 92.94]

Radius of gyration: 14.0 Å; Cα contacts (8 Å, |Δi|>4): 73; chains: 1; bounding box: 44×24×35 Å

Mean predicted aligned error: 6.37 Å